Protein AF-A0A354WYX0-F1 (afdb_monomer_lite)

Structure (mmCIF, N/CA/C/O backbone):
data_AF-A0A354WYX0-F1
#
_entry.id   AF-A0A354WYX0-F1
#
loop_
_atom_site.group_PDB
_atom_site.id
_atom_site.type_symbol
_atom_site.label_atom_id
_atom_site.label_alt_id
_atom_site.label_comp_id
_atom_site.label_asym_id
_atom_site.label_entity_id
_atom_site.label_seq_id
_atom_site.pdbx_PDB_ins_code
_atom_site.Cartn_x
_atom_site.Cartn_y
_atom_site.Cartn_z
_atom_site.occupancy
_atom_site.B_iso_or_equiv
_atom_site.auth_seq_id
_atom_site.auth_comp_id
_atom_site.auth_asym_id
_atom_site.auth_atom_id
_atom_site.pdbx_PDB_model_num
ATOM 1 N N . THR A 1 1 ? -7.720 11.420 15.740 1.00 74.94 1 THR A N 1
ATOM 2 C CA . THR A 1 1 ? -6.342 11.564 15.231 1.00 74.94 1 THR A CA 1
ATOM 3 C C . THR A 1 1 ? -5.587 10.296 15.575 1.00 74.94 1 THR A C 1
ATOM 5 O O . THR A 1 1 ? -5.986 9.633 16.523 1.00 74.94 1 THR A O 1
ATOM 8 N N . ILE A 1 2 ? -4.600 9.904 14.771 1.00 91.81 2 ILE A N 1
ATOM 9 C CA . ILE A 1 2 ? -3.811 8.681 14.999 1.00 91.81 2 ILE A CA 1
ATOM 10 C C . ILE A 1 2 ? -2.614 9.066 15.872 1.00 91.81 2 ILE A C 1
ATOM 12 O O . ILE A 1 2 ? -1.954 10.064 15.586 1.00 91.81 2 ILE A O 1
ATOM 16 N N . SER A 1 3 ? -2.377 8.328 16.957 1.00 95.38 3 SER A N 1
ATOM 17 C CA . SER 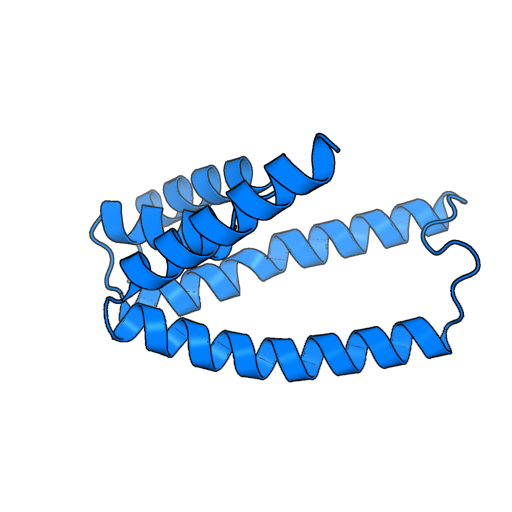A 1 3 ? -1.255 8.588 17.870 1.00 95.38 3 SER A CA 1
ATOM 18 C C . SER A 1 3 ? 0.084 8.250 17.209 1.00 95.38 3 SER A C 1
ATOM 20 O O . SER A 1 3 ? 0.148 7.339 16.387 1.00 95.38 3 SER A O 1
ATOM 22 N N . CYS A 1 4 ? 1.176 8.913 17.602 1.00 95.69 4 CYS A N 1
ATOM 23 C CA . CYS A 1 4 ? 2.520 8.590 17.103 1.00 95.69 4 CYS A CA 1
ATOM 24 C C . CYS A 1 4 ? 2.909 7.130 17.381 1.00 95.69 4 CYS A C 1
ATOM 26 O O . CYS A 1 4 ? 3.539 6.491 16.541 1.00 95.69 4 CYS A O 1
ATOM 28 N N . LYS A 1 5 ? 2.489 6.585 18.533 1.00 97.19 5 LYS A N 1
ATOM 29 C CA . LYS A 1 5 ? 2.703 5.171 18.876 1.00 97.19 5 LYS A CA 1
ATOM 30 C C . LYS A 1 5 ? 2.008 4.252 17.870 1.00 97.19 5 LYS A C 1
ATOM 32 O O . LYS A 1 5 ? 2.621 3.316 17.367 1.00 97.19 5 LYS A O 1
ATOM 37 N N . ASP A 1 6 ? 0.754 4.549 17.549 1.00 97.19 6 ASP A N 1
ATOM 38 C CA . ASP A 1 6 ? -0.024 3.757 16.598 1.00 97.19 6 ASP A CA 1
ATOM 39 C C . ASP A 1 6 ? 0.542 3.891 15.187 1.00 97.19 6 ASP A C 1
ATOM 41 O O . ASP A 1 6 ? 0.712 2.890 14.502 1.00 97.19 6 ASP A O 1
ATOM 45 N N . ALA A 1 7 ? 0.904 5.109 14.770 1.00 96.31 7 ALA A N 1
ATOM 46 C CA . ALA A 1 7 ? 1.539 5.370 13.482 1.00 96.31 7 ALA A CA 1
ATOM 47 C C . ALA A 1 7 ? 2.835 4.562 13.308 1.00 96.31 7 ALA A C 1
ATOM 49 O O . ALA A 1 7 ? 3.065 3.995 12.241 1.00 96.31 7 ALA A O 1
ATOM 50 N N . PHE A 1 8 ? 3.646 4.452 14.366 1.00 97.00 8 PHE A N 1
ATOM 51 C CA . PHE A 1 8 ? 4.853 3.631 14.363 1.00 97.00 8 PHE A CA 1
ATOM 52 C C . PHE A 1 8 ? 4.537 2.136 14.194 1.00 97.00 8 PHE A C 1
ATOM 54 O O . PHE A 1 8 ? 5.117 1.481 13.331 1.00 97.00 8 PHE A O 1
ATOM 61 N N . ILE A 1 9 ? 3.568 1.601 14.947 1.00 97.81 9 ILE A N 1
ATOM 62 C CA . ILE A 1 9 ? 3.152 0.190 14.839 1.00 97.81 9 ILE A CA 1
ATOM 63 C C . ILE A 1 9 ? 2.567 -0.110 13.449 1.00 97.81 9 ILE A C 1
ATOM 65 O O . ILE A 1 9 ? 2.878 -1.138 12.848 1.00 97.81 9 ILE A O 1
ATOM 69 N N . ILE A 1 10 ? 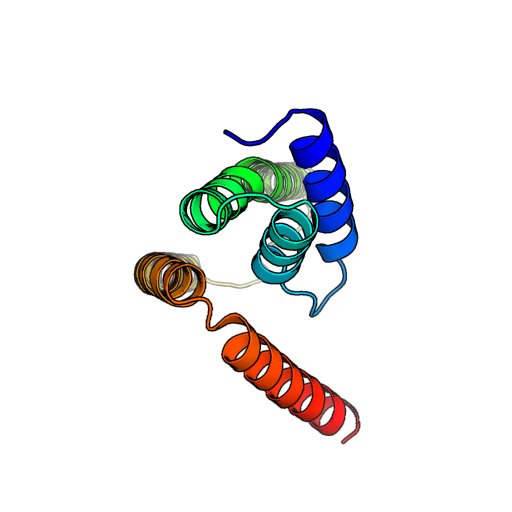1.759 0.801 12.901 1.00 97.12 10 ILE A N 1
ATOM 70 C CA . ILE A 1 10 ? 1.229 0.692 11.536 1.00 97.12 10 ILE A CA 1
ATOM 71 C C . ILE A 1 10 ? 2.378 0.701 10.512 1.00 97.12 10 ILE A C 1
ATOM 73 O O . ILE A 1 10 ? 2.318 -0.024 9.521 1.00 97.12 10 ILE A O 1
ATOM 77 N N . GLY A 1 11 ? 3.448 1.461 10.760 1.00 96.06 11 GLY A N 1
ATOM 78 C CA . GLY A 1 11 ? 4.648 1.476 9.920 1.00 96.06 11 GLY A CA 1
ATOM 79 C C . GLY A 1 11 ? 5.420 0.166 9.932 1.00 96.06 11 GLY A C 1
ATOM 80 O O . GLY A 1 11 ? 5.844 -0.294 8.874 1.00 96.06 11 GLY A O 1
ATOM 81 N N . LEU A 1 12 ? 5.521 -0.491 11.087 1.00 96.56 12 LEU A N 1
ATOM 82 C CA . LEU A 1 12 ? 6.076 -1.844 11.163 1.00 96.56 12 LEU A CA 1
ATOM 83 C C . LEU A 1 12 ? 5.229 -2.837 10.356 1.00 96.56 12 LEU A C 1
ATOM 85 O O . LEU A 1 12 ? 5.771 -3.623 9.583 1.00 96.56 12 LEU A O 1
ATOM 89 N N . ALA A 1 13 ? 3.898 -2.748 10.449 1.00 96.12 13 ALA A N 1
ATOM 90 C CA . ALA A 1 13 ? 3.008 -3.566 9.626 1.00 96.12 13 ALA A CA 1
ATOM 91 C C . ALA A 1 13 ? 3.167 -3.280 8.120 1.00 96.12 13 ALA A C 1
ATOM 93 O O . ALA A 1 13 ? 3.105 -4.204 7.308 1.00 96.12 13 ALA A O 1
ATOM 94 N N . GLN A 1 14 ? 3.409 -2.021 7.735 1.00 95.62 14 GLN A N 1
ATOM 95 C CA . GLN A 1 14 ? 3.729 -1.651 6.354 1.00 95.62 14 GLN A CA 1
ATOM 96 C C . GLN A 1 14 ? 5.050 -2.273 5.887 1.00 95.62 14 GLN A C 1
ATOM 98 O O . GLN A 1 14 ? 5.106 -2.772 4.768 1.00 95.62 14 GLN A O 1
ATOM 103 N N . ALA A 1 15 ? 6.085 -2.281 6.731 1.00 93.88 15 ALA A N 1
ATOM 104 C CA . ALA A 1 15 ? 7.368 -2.903 6.410 1.00 93.88 15 ALA A CA 1
ATOM 105 C C . ALA A 1 15 ? 7.224 -4.416 6.174 1.00 93.88 15 ALA A C 1
ATOM 107 O O . ALA A 1 15 ? 7.768 -4.943 5.208 1.00 93.88 15 ALA A O 1
ATOM 108 N N . CYS A 1 16 ? 6.419 -5.115 6.982 1.00 94.19 16 CYS A N 1
ATOM 109 C CA . CYS A 1 16 ? 6.099 -6.525 6.736 1.00 94.19 16 CYS A CA 1
ATOM 110 C C . CYS A 1 16 ? 5.334 -6.734 5.419 1.00 94.19 16 CYS A C 1
ATOM 112 O O . CYS A 1 16 ? 5.496 -7.761 4.764 1.00 94.19 16 CYS A O 1
ATOM 114 N N . ALA A 1 17 ? 4.516 -5.763 5.007 1.00 92.88 17 ALA A N 1
ATOM 115 C CA . ALA A 1 17 ? 3.730 -5.835 3.779 1.00 92.88 17 ALA A CA 1
ATOM 116 C C . ALA A 1 17 ? 4.542 -5.621 2.486 1.00 92.88 17 ALA A C 1
ATOM 118 O O . ALA A 1 17 ? 3.951 -5.596 1.412 1.00 92.88 17 ALA A O 1
ATOM 119 N N . VAL A 1 18 ? 5.871 -5.491 2.575 1.00 87.94 18 VAL A N 1
ATOM 120 C CA . VAL A 1 18 ? 6.780 -5.583 1.418 1.00 87.94 18 VAL A CA 1
ATOM 121 C C . VAL A 1 18 ? 6.821 -7.011 0.858 1.00 87.94 18 VAL A C 1
ATOM 123 O O . VAL A 1 18 ? 7.145 -7.201 -0.311 1.00 87.94 18 VAL A O 1
ATOM 126 N N . MET A 1 19 ? 6.463 -8.024 1.662 1.00 89.38 19 MET A N 1
ATOM 127 C CA . MET A 1 19 ? 6.376 -9.401 1.175 1.00 89.38 19 MET A CA 1
ATOM 128 C C . MET A 1 19 ? 5.410 -9.508 -0.021 1.00 89.38 19 MET A C 1
ATOM 130 O O . MET A 1 19 ? 4.279 -9.011 0.065 1.00 89.38 19 MET A O 1
ATOM 134 N N . PRO A 1 20 ? 5.813 -10.187 -1.113 1.00 85.75 20 PRO A N 1
ATOM 135 C CA . PRO A 1 20 ? 4.980 -10.334 -2.299 1.00 85.75 20 PRO A CA 1
ATOM 136 C C . PRO A 1 20 ? 3.616 -10.937 -1.960 1.00 85.75 20 PRO A C 1
ATOM 138 O O . PRO A 1 20 ? 3.512 -11.898 -1.201 1.00 85.75 20 PRO A O 1
ATOM 141 N N . GLY A 1 21 ? 2.556 -10.367 -2.531 1.00 84.69 21 GLY A N 1
ATOM 142 C CA . GLY A 1 21 ? 1.185 -10.837 -2.329 1.00 84.69 21 GLY A CA 1
ATOM 143 C C . GLY A 1 21 ? 0.491 -10.307 -1.069 1.00 84.69 21 GLY A C 1
ATOM 144 O O . GLY A 1 21 ? -0.735 -10.400 -0.985 1.00 84.69 21 GLY A O 1
ATOM 145 N N . LEU A 1 22 ? 1.206 -9.684 -0.122 1.00 90.00 22 LEU A N 1
ATOM 146 C CA . LEU A 1 22 ? 0.548 -8.981 0.980 1.00 90.00 22 LEU A CA 1
ATOM 147 C C . LEU A 1 22 ? -0.024 -7.638 0.522 1.00 90.00 22 LEU A C 1
ATOM 149 O O . LEU A 1 22 ? 0.636 -6.804 -0.095 1.00 90.00 22 LEU A O 1
ATOM 153 N N . SER A 1 23 ? -1.281 -7.386 0.885 1.00 91.38 23 SER A N 1
ATOM 154 C CA . SER A 1 23 ? -1.916 -6.097 0.623 1.00 91.38 23 SER A CA 1
ATOM 155 C C . SER A 1 23 ? -1.422 -5.048 1.617 1.00 91.38 23 SER A C 1
ATOM 157 O O . SER A 1 23 ? -1.900 -4.995 2.748 1.00 91.38 23 SER A O 1
ATOM 159 N N . ARG A 1 24 ? -0.535 -4.142 1.189 1.00 92.81 24 ARG A N 1
ATOM 160 C CA . ARG A 1 24 ? -0.056 -3.018 2.021 1.00 92.81 24 ARG A CA 1
ATOM 161 C C . ARG A 1 24 ? -1.185 -2.193 2.637 1.00 92.81 24 ARG A C 1
ATOM 163 O O . ARG A 1 24 ? -1.161 -1.910 3.838 1.00 92.81 24 ARG A O 1
ATOM 170 N N . SER A 1 25 ? -2.187 -1.801 1.845 1.00 90.94 25 SER A N 1
ATOM 171 C CA . SER A 1 25 ? -3.350 -1.069 2.365 1.00 90.94 25 SER A CA 1
ATOM 172 C C . SER A 1 25 ? -4.166 -1.922 3.337 1.00 90.94 25 SER A C 1
ATOM 174 O O . SER A 1 25 ? -4.601 -1.416 4.364 1.00 90.94 25 SER A O 1
ATOM 176 N N . GLY A 1 26 ? -4.333 -3.219 3.054 1.00 91.75 26 GLY A N 1
ATOM 177 C CA . GLY A 1 26 ? -5.008 -4.158 3.949 1.00 91.75 26 GLY A CA 1
ATOM 178 C C . GLY A 1 26 ? -4.311 -4.269 5.304 1.00 91.75 26 GLY A C 1
ATOM 179 O O . GLY A 1 26 ? -4.954 -4.043 6.325 1.00 91.75 26 GLY A O 1
ATOM 180 N N . SER A 1 27 ? -3.001 -4.526 5.313 1.00 94.12 27 SER A N 1
ATOM 181 C CA . SER A 1 27 ? -2.191 -4.664 6.528 1.00 94.12 27 SER A CA 1
ATOM 182 C C . SER A 1 27 ? -2.226 -3.396 7.379 1.00 94.12 27 SER A C 1
ATOM 184 O O . SER A 1 27 ? -2.564 -3.449 8.555 1.00 94.12 27 SER A O 1
ATOM 186 N N . THR A 1 28 ? -1.967 -2.230 6.781 1.00 95.25 28 THR A N 1
ATOM 187 C CA . THR A 1 28 ? -1.942 -0.952 7.518 1.00 95.25 28 THR A CA 1
ATOM 188 C C . THR A 1 28 ? -3.312 -0.546 8.067 1.00 95.25 28 THR A C 1
ATOM 190 O O . THR A 1 28 ? -3.412 -0.102 9.214 1.00 95.25 28 THR A O 1
ATOM 193 N N . ILE A 1 29 ? -4.385 -0.724 7.286 1.00 93.88 29 ILE A N 1
ATOM 194 C CA . ILE A 1 29 ? -5.752 -0.435 7.735 1.00 93.88 29 ILE A CA 1
ATOM 195 C C . ILE A 1 29 ? -6.161 -1.418 8.835 1.00 93.88 29 ILE A C 1
ATOM 197 O O . ILE A 1 29 ? -6.662 -0.980 9.868 1.00 93.88 29 ILE A O 1
ATOM 201 N N . ALA A 1 30 ? -5.927 -2.721 8.650 1.00 93.50 30 ALA A N 1
ATOM 202 C CA . ALA A 1 30 ? -6.268 -3.744 9.635 1.00 93.50 30 ALA A CA 1
ATOM 203 C C . ALA A 1 30 ? -5.538 -3.509 10.962 1.00 93.50 30 ALA A C 1
ATOM 205 O O . ALA A 1 30 ? -6.189 -3.462 12.002 1.00 93.50 30 ALA A O 1
ATOM 206 N N . THR A 1 31 ? -4.225 -3.266 10.934 1.00 95.69 31 THR A N 1
ATOM 207 C CA . THR A 1 31 ? -3.442 -2.953 12.137 1.00 95.69 31 THR A CA 1
ATOM 208 C C . THR A 1 31 ? -3.985 -1.722 12.853 1.00 95.69 31 THR A C 1
ATOM 210 O O . THR A 1 31 ? -4.219 -1.777 14.056 1.00 95.69 31 THR A O 1
ATOM 213 N N . GLY A 1 32 ? -4.255 -0.623 12.143 1.00 94.94 32 GLY A N 1
ATOM 214 C CA . GLY A 1 32 ? -4.791 0.574 12.791 1.00 94.94 32 GLY A CA 1
ATOM 215 C C . GLY A 1 32 ? -6.177 0.362 13.405 1.00 94.94 32 GLY A C 1
ATOM 216 O O . GLY A 1 32 ? -6.438 0.862 14.498 1.00 94.94 32 GLY A O 1
ATOM 217 N N . LEU A 1 33 ? -7.044 -0.426 12.759 1.00 92.88 33 LEU A N 1
ATOM 218 C CA . LEU A 1 33 ? -8.346 -0.802 13.319 1.00 92.88 33 LEU A CA 1
ATOM 219 C C . LEU A 1 33 ? -8.222 -1.711 14.547 1.00 92.88 33 LEU A C 1
ATOM 221 O O . LEU A 1 33 ? -8.969 -1.521 15.502 1.00 92.88 33 LEU A O 1
ATOM 225 N N . LEU A 1 34 ? -7.274 -2.655 14.553 1.00 94.31 34 LEU A N 1
ATOM 226 C CA . LEU A 1 34 ? -6.975 -3.504 15.714 1.00 94.31 34 LEU A CA 1
ATOM 227 C C . LEU A 1 34 ? -6.432 -2.694 16.899 1.00 94.31 34 LEU A C 1
ATOM 229 O O . LEU A 1 34 ? -6.720 -3.020 18.045 1.00 94.31 34 LEU A O 1
ATOM 233 N N . LEU A 1 35 ? -5.711 -1.605 16.624 1.00 95.75 35 LEU A N 1
ATOM 234 C CA . LEU A 1 35 ? -5.273 -0.630 17.629 1.00 95.75 35 LEU A CA 1
ATOM 235 C C . LEU A 1 35 ? -6.408 0.299 18.110 1.00 95.75 35 LEU A C 1
ATOM 237 O O . LEU A 1 35 ? -6.179 1.158 18.954 1.00 95.75 35 LEU A O 1
ATOM 241 N N . GLY A 1 36 ? -7.631 0.147 17.588 1.00 93.62 36 GLY A N 1
ATOM 242 C CA . GLY A 1 36 ? -8.802 0.929 17.996 1.00 93.62 36 GLY A CA 1
ATOM 243 C C . GLY A 1 36 ? -8.966 2.268 17.270 1.00 93.62 36 GLY A C 1
ATOM 244 O O . GLY A 1 36 ? -9.793 3.090 17.673 1.00 93.62 36 GLY A O 1
ATOM 245 N N . ASN A 1 37 ? -8.218 2.516 16.188 1.00 94.25 37 ASN A N 1
ATOM 246 C CA . ASN A 1 37 ? -8.367 3.748 15.416 1.00 94.25 37 ASN A CA 1
ATOM 247 C C . ASN A 1 37 ? -9.679 3.774 14.616 1.00 94.25 37 ASN A C 1
ATOM 249 O O . ASN A 1 37 ? -10.224 2.758 14.186 1.00 94.25 37 ASN A O 1
ATOM 253 N N . LYS A 1 38 ? -10.184 4.987 14.380 1.00 90.62 38 LYS A N 1
ATOM 254 C CA . LYS A 1 38 ? -11.437 5.234 13.655 1.00 90.62 38 LYS A CA 1
ATOM 255 C C . LYS A 1 38 ? -11.324 4.891 12.165 1.00 90.62 38 LYS A C 1
ATOM 257 O O . LYS A 1 38 ? -10.420 5.379 11.480 1.00 90.62 38 LYS A O 1
ATOM 262 N N . LYS A 1 39 ? -12.292 4.126 11.644 1.00 86.50 39 LYS A N 1
ATOM 263 C CA . LYS A 1 39 ? -12.361 3.668 10.239 1.00 86.50 39 LYS A CA 1
ATOM 264 C C . LYS A 1 39 ? -12.274 4.814 9.238 1.00 86.50 39 LYS A C 1
ATOM 266 O O . LYS A 1 39 ? -11.643 4.666 8.194 1.00 86.50 39 LYS A O 1
ATOM 271 N N . GLU A 1 40 ? -12.871 5.958 9.564 1.00 83.69 40 GLU A N 1
ATOM 272 C CA . GLU A 1 40 ? -12.937 7.119 8.675 1.00 83.69 40 GLU A CA 1
ATOM 273 C C . GLU A 1 40 ? -11.546 7.690 8.3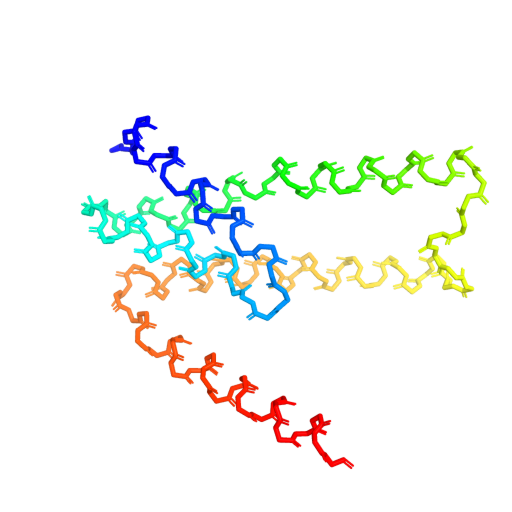74 1.00 83.69 40 GLU A C 1
ATOM 275 O O . GLU A 1 40 ? -11.308 8.158 7.262 1.00 83.69 40 GLU A O 1
ATOM 280 N N . ASN A 1 41 ? -10.625 7.594 9.339 1.00 87.81 41 ASN A N 1
ATOM 281 C CA . ASN A 1 41 ? -9.272 8.141 9.234 1.00 87.81 41 ASN A CA 1
ATOM 282 C C . ASN A 1 41 ? -8.278 7.126 8.654 1.00 87.81 41 ASN A C 1
ATOM 284 O O . ASN A 1 41 ? -7.287 7.517 8.039 1.00 87.81 41 ASN A O 1
ATOM 288 N N . MET A 1 42 ? -8.529 5.825 8.834 1.00 90.62 42 MET A N 1
ATOM 289 C CA . MET A 1 42 ? -7.558 4.781 8.494 1.00 90.62 42 MET A CA 1
ATOM 290 C C . MET A 1 42 ? -7.276 4.661 6.998 1.00 90.62 42 MET A C 1
ATOM 292 O O . MET A 1 42 ? -6.122 4.489 6.613 1.00 90.62 42 MET A O 1
ATOM 296 N N . ALA A 1 43 ? -8.301 4.779 6.148 1.00 88.12 43 ALA A N 1
ATOM 297 C CA . ALA A 1 43 ? -8.109 4.697 4.700 1.00 88.12 43 ALA A CA 1
ATOM 298 C C . ALA A 1 43 ? -7.230 5.849 4.181 1.00 88.12 43 ALA A C 1
ATOM 300 O O . ALA A 1 43 ? -6.285 5.623 3.431 1.00 88.12 43 ALA A O 1
ATOM 301 N N . GLN A 1 44 ? -7.506 7.078 4.629 1.00 88.88 44 GLN A N 1
ATOM 302 C CA . GLN A 1 44 ? -6.727 8.258 4.243 1.00 88.88 44 GLN A CA 1
ATOM 303 C C . GLN A 1 44 ? -5.296 8.187 4.777 1.00 88.88 44 GLN A C 1
ATOM 305 O O . GLN A 1 44 ? -4.356 8.445 4.032 1.00 88.88 44 GLN A O 1
ATOM 310 N N . PHE A 1 45 ? -5.125 7.782 6.038 1.00 92.56 45 PHE A N 1
ATOM 311 C CA . PHE A 1 45 ? -3.804 7.613 6.635 1.00 92.56 45 PHE A CA 1
ATOM 312 C C . PHE A 1 45 ? -2.961 6.584 5.875 1.00 92.56 45 PHE A C 1
ATOM 314 O O . PHE A 1 45 ? -1.842 6.887 5.477 1.00 92.56 45 PHE A O 1
ATOM 321 N N . SER A 1 46 ? -3.521 5.402 5.599 1.00 92.06 46 SER A N 1
ATOM 322 C CA . SER A 1 46 ? -2.845 4.349 4.830 1.00 92.06 46 SER A CA 1
ATOM 323 C C . SER A 1 46 ? -2.428 4.821 3.431 1.00 92.06 46 SER A C 1
ATOM 325 O O . SER A 1 46 ? -1.348 4.475 2.953 1.00 92.06 46 SER A O 1
ATOM 327 N N . PHE A 1 47 ? -3.252 5.635 2.764 1.00 89.19 47 PHE A N 1
ATOM 328 C CA . PHE A 1 47 ? -2.922 6.182 1.447 1.00 89.19 47 PHE A CA 1
ATOM 329 C C . PHE A 1 47 ? -1.851 7.263 1.479 1.00 89.19 47 PHE A C 1
ATOM 331 O O . PHE A 1 47 ? -0.994 7.265 0.607 1.00 89.19 47 PHE A O 1
ATOM 338 N N . LEU A 1 48 ? -1.841 8.139 2.479 1.00 91.50 48 LEU A N 1
ATOM 339 C CA . LEU A 1 48 ? -0.758 9.113 2.626 1.00 91.50 48 LEU A CA 1
ATOM 340 C C . LEU A 1 48 ? 0.567 8.425 2.981 1.00 91.50 48 LEU A C 1
ATOM 342 O O . LEU A 1 48 ? 1.621 8.801 2.477 1.00 91.50 48 LEU A O 1
ATOM 346 N N . MET A 1 49 ? 0.506 7.368 3.792 1.00 92.19 49 MET A N 1
ATOM 347 C CA . MET A 1 49 ? 1.675 6.632 4.271 1.00 92.19 49 MET A CA 1
ATOM 348 C C . MET A 1 49 ? 2.458 5.895 3.172 1.00 92.19 49 MET A C 1
ATOM 350 O O . MET A 1 49 ? 3.631 5.583 3.371 1.00 92.19 49 MET A O 1
ATOM 354 N N . VAL A 1 50 ? 1.845 5.615 2.016 1.00 91.56 50 VAL A N 1
ATOM 355 C CA . VAL A 1 50 ? 2.541 4.940 0.904 1.00 91.56 50 VAL A CA 1
ATOM 356 C C . VAL A 1 50 ? 3.367 5.884 0.039 1.00 91.56 50 VAL A C 1
ATOM 358 O O . VAL A 1 50 ? 4.226 5.425 -0.708 1.00 91.56 50 VAL A O 1
ATOM 361 N N . ILE A 1 51 ? 3.130 7.193 0.133 1.00 93.00 51 ILE A N 1
ATOM 362 C CA . ILE A 1 51 ? 3.829 8.169 -0.703 1.00 93.00 51 ILE A CA 1
ATOM 363 C C . ILE A 1 51 ? 5.353 8.078 -0.491 1.00 93.00 51 ILE A C 1
ATOM 365 O O . ILE A 1 51 ? 6.057 7.947 -1.491 1.00 93.00 51 ILE A O 1
ATOM 369 N N . PRO A 1 52 ? 5.891 8.053 0.750 1.00 92.44 52 PRO A N 1
ATOM 370 C CA . PRO A 1 52 ? 7.335 7.944 0.946 1.00 92.44 52 PRO A CA 1
ATOM 371 C C . PRO A 1 52 ? 7.947 6.635 0.413 1.00 92.44 52 PRO A C 1
ATOM 373 O O . PRO A 1 52 ? 8.951 6.734 -0.285 1.00 92.44 52 PRO A O 1
ATOM 376 N N . PRO A 1 53 ? 7.374 5.433 0.653 1.00 92.19 53 PRO A N 1
ATOM 377 C CA . PRO A 1 53 ? 7.859 4.202 0.024 1.00 92.19 53 PRO A CA 1
ATOM 378 C C . PRO A 1 53 ? 7.908 4.251 -1.507 1.00 92.19 53 PRO A C 1
ATOM 380 O O . PRO A 1 53 ? 8.935 3.903 -2.076 1.00 92.19 53 PRO A O 1
ATOM 383 N N . ILE A 1 54 ? 6.843 4.723 -2.170 1.00 92.25 54 ILE A N 1
ATOM 384 C CA . ILE A 1 54 ? 6.787 4.786 -3.643 1.00 92.25 54 ILE A CA 1
ATOM 385 C C . ILE A 1 54 ? 7.820 5.774 -4.189 1.00 92.25 54 ILE A C 1
ATOM 387 O O . ILE A 1 54 ? 8.504 5.481 -5.165 1.00 92.25 54 ILE A O 1
ATOM 391 N N . LEU A 1 55 ? 7.956 6.945 -3.560 1.00 93.88 55 LEU A N 1
ATOM 392 C CA . LEU A 1 55 ? 8.979 7.915 -3.955 1.00 93.88 55 LEU A CA 1
ATOM 393 C C . LEU A 1 55 ? 10.395 7.383 -3.707 1.00 93.88 55 LEU A C 1
ATOM 395 O O . LEU A 1 55 ? 11.293 7.655 -4.498 1.00 93.88 55 LEU A O 1
ATOM 399 N N . GLY A 1 56 ? 10.592 6.621 -2.629 1.00 94.38 56 GLY A N 1
ATOM 400 C CA . GLY A 1 56 ? 11.859 5.959 -2.334 1.00 94.38 56 GLY A CA 1
ATOM 401 C C . GLY A 1 56 ? 12.233 4.925 -3.395 1.00 94.38 56 GLY A C 1
ATOM 402 O O . GLY A 1 56 ? 13.366 4.925 -3.864 1.00 94.38 56 GLY A O 1
ATOM 403 N N . GLU A 1 57 ? 11.281 4.095 -3.817 1.00 91.44 57 GLU A N 1
ATOM 404 C CA . GLU A 1 57 ? 11.467 3.127 -4.905 1.00 91.44 57 GLU A CA 1
ATOM 405 C C . GLU A 1 57 ? 11.787 3.828 -6.233 1.00 91.44 57 GLU A C 1
ATOM 407 O O . GLU A 1 57 ? 12.789 3.509 -6.868 1.00 91.44 57 GLU A O 1
ATOM 412 N N . ALA A 1 58 ? 11.031 4.873 -6.587 1.00 91.19 58 ALA A N 1
ATOM 413 C CA . ALA A 1 58 ? 11.288 5.659 -7.792 1.00 91.19 58 ALA A CA 1
ATOM 414 C C . ALA A 1 58 ? 12.684 6.312 -7.790 1.00 91.19 58 ALA A C 1
ATOM 416 O O . ALA A 1 58 ? 13.354 6.352 -8.821 1.00 91.19 58 ALA A O 1
ATOM 417 N N . LEU A 1 59 ? 13.148 6.812 -6.638 1.00 94.44 59 LEU A N 1
ATOM 418 C CA . LEU A 1 59 ? 14.497 7.365 -6.503 1.00 94.44 59 LEU A CA 1
ATOM 419 C C . LEU A 1 59 ? 15.570 6.286 -6.692 1.00 94.44 59 LEU A C 1
ATOM 421 O O . LEU A 1 59 ? 16.562 6.530 -7.376 1.00 94.44 59 LEU A O 1
ATOM 425 N N . LEU A 1 60 ? 15.376 5.103 -6.103 1.00 91.88 60 LEU A N 1
ATOM 426 C CA . LEU A 1 60 ? 16.296 3.976 -6.268 1.00 91.88 60 LEU A CA 1
ATOM 427 C C . LEU A 1 60 ? 16.402 3.547 -7.733 1.00 91.88 60 LEU A C 1
ATOM 429 O O . LEU A 1 60 ? 17.508 3.286 -8.203 1.00 91.88 60 LEU A O 1
ATOM 433 N N . ASP A 1 61 ? 15.288 3.527 -8.460 1.00 89.12 61 ASP A N 1
ATOM 434 C CA . ASP A 1 61 ? 15.297 3.228 -9.889 1.00 89.12 61 ASP A CA 1
ATOM 435 C C . ASP A 1 61 ? 16.048 4.306 -10.682 1.00 89.12 61 ASP A C 1
ATOM 437 O O . ASP A 1 61 ? 16.931 3.988 -11.472 1.00 89.12 61 ASP A O 1
ATOM 441 N N . VAL A 1 62 ? 15.832 5.597 -10.420 1.00 88.38 62 VAL A N 1
ATOM 442 C CA . VAL A 1 62 ? 16.621 6.653 -11.087 1.00 88.38 62 VAL A CA 1
ATOM 443 C C . VAL A 1 62 ? 18.127 6.482 -10.841 1.00 88.38 62 VAL A C 1
ATOM 445 O O . VAL A 1 62 ? 18.919 6.591 -11.777 1.00 88.38 62 VAL A O 1
ATOM 448 N N . LEU A 1 63 ? 18.535 6.165 -9.609 1.00 91.44 63 LEU A N 1
ATOM 449 C CA . LEU A 1 63 ? 19.947 5.957 -9.268 1.00 91.44 63 LEU A CA 1
ATOM 450 C C . LEU A 1 63 ? 20.559 4.754 -9.995 1.00 91.44 63 LEU A C 1
ATOM 452 O O . LEU A 1 63 ? 21.688 4.832 -10.474 1.00 91.44 63 LEU A O 1
ATOM 456 N N . LYS A 1 64 ? 19.819 3.653 -10.118 1.00 88.88 64 LYS A N 1
ATOM 457 C CA . LYS A 1 64 ? 20.248 2.477 -10.885 1.00 88.88 64 LYS A CA 1
ATOM 458 C C . LYS A 1 64 ? 20.441 2.809 -12.376 1.00 88.88 64 LYS A C 1
ATOM 460 O O . LYS A 1 64 ? 21.453 2.407 -12.945 1.00 88.88 64 LYS A O 1
ATOM 465 N N . ILE A 1 65 ? 19.564 3.627 -12.981 1.00 86.12 65 ILE A N 1
ATOM 466 C CA . ILE A 1 65 ? 19.722 4.093 -14.377 1.00 86.12 65 ILE A CA 1
ATOM 467 C C . ILE A 1 65 ? 21.013 4.902 -14.509 1.00 86.12 65 ILE A C 1
ATOM 469 O O . ILE A 1 65 ? 21.784 4.700 -15.445 1.00 86.12 65 ILE A O 1
ATOM 473 N N . MET A 1 6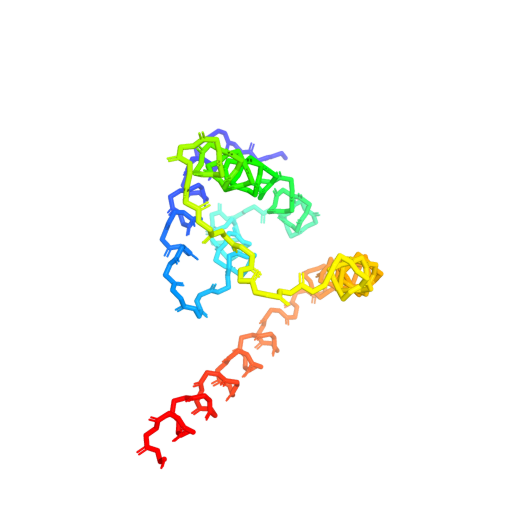6 ? 21.271 5.805 -13.558 1.00 86.38 66 MET A N 1
ATOM 474 C CA . MET A 1 66 ? 22.490 6.621 -13.544 1.00 86.38 66 MET A CA 1
ATOM 475 C C . MET A 1 66 ? 23.764 5.779 -13.398 1.00 86.38 66 MET A C 1
ATOM 477 O O . MET A 1 66 ? 24.802 6.153 -13.940 1.00 86.38 66 MET A O 1
ATOM 481 N N . ASN A 1 67 ? 23.682 4.636 -12.714 1.00 89.00 67 ASN A N 1
ATOM 482 C CA . ASN A 1 67 ? 24.779 3.678 -12.572 1.00 89.00 67 ASN A CA 1
ATOM 483 C C . ASN A 1 67 ? 24.943 2.742 -13.787 1.00 89.00 67 ASN A C 1
ATOM 485 O O . ASN A 1 67 ? 25.809 1.870 -13.768 1.00 89.00 67 ASN A O 1
ATOM 489 N N . GLY A 1 68 ? 24.146 2.921 -14.846 1.00 81.06 68 GLY A N 1
ATOM 490 C CA . GLY A 1 68 ? 24.223 2.128 -16.074 1.00 81.06 68 GLY A CA 1
ATOM 491 C C . GLY A 1 68 ? 23.435 0.816 -16.039 1.00 81.06 68 GLY A C 1
ATOM 492 O O . GLY A 1 68 ? 23.581 0.005 -16.954 1.00 81.06 68 GLY A O 1
ATOM 493 N N . GLU A 1 69 ? 22.591 0.589 -15.027 1.00 79.94 69 GLU A N 1
ATOM 494 C CA . GLU A 1 69 ? 21.666 -0.546 -15.017 1.00 79.94 69 GLU A CA 1
ATOM 495 C C . GLU A 1 69 ? 20.453 -0.263 -15.912 1.00 79.94 69 GLU A C 1
ATOM 497 O O . GLU A 1 69 ? 19.858 0.817 -15.893 1.00 79.94 69 GLU A O 1
ATOM 502 N N . SER A 1 70 ? 20.049 -1.264 -16.695 1.00 72.62 70 SER A N 1
ATOM 503 C CA . SER A 1 70 ? 18.837 -1.186 -17.510 1.00 72.62 70 SER A CA 1
ATOM 504 C C . SER A 1 70 ? 17.617 -1.586 -16.676 1.00 72.62 70 SER A C 1
ATOM 506 O O . SER A 1 70 ? 17.487 -2.729 -16.252 1.00 72.62 70 SER A O 1
ATOM 508 N N . ILE A 1 71 ? 16.708 -0.637 -16.431 1.00 67.88 71 ILE A N 1
ATOM 509 C CA . ILE A 1 71 ? 15.526 -0.851 -15.562 1.00 67.88 71 ILE A CA 1
ATOM 510 C C . ILE A 1 71 ? 14.236 -1.016 -16.373 1.00 67.88 71 ILE A C 1
ATOM 512 O O . ILE A 1 71 ? 13.218 -1.469 -15.864 1.00 67.88 71 ILE A O 1
ATOM 516 N N . GLY A 1 72 ? 14.274 -0.676 -17.661 1.00 62.12 72 GLY A N 1
ATOM 517 C CA . GLY A 1 72 ? 13.089 -0.641 -18.518 1.00 62.12 72 GLY A CA 1
ATOM 518 C C . GLY A 1 72 ? 12.986 -1.756 -19.553 1.00 62.12 72 GLY A C 1
ATOM 519 O O . GLY A 1 72 ? 11.970 -1.817 -20.235 1.00 62.12 72 GLY A O 1
ATOM 520 N N . GLY A 1 73 ? 14.007 -2.606 -19.720 1.00 65.25 73 GLY A N 1
ATOM 521 C CA . GLY A 1 73 ? 14.099 -3.471 -20.905 1.00 65.25 73 GLY A CA 1
ATOM 522 C C . GLY A 1 73 ? 13.873 -2.691 -22.215 1.00 65.25 73 GLY A C 1
ATOM 523 O O . GLY A 1 73 ? 14.036 -1.474 -22.261 1.00 65.25 73 GLY A O 1
ATOM 524 N N . ASP A 1 74 ? 13.436 -3.382 -23.268 1.00 73.88 74 ASP A N 1
ATOM 525 C CA . ASP A 1 74 ? 13.071 -2.795 -24.573 1.00 73.88 74 ASP A CA 1
ATOM 526 C C . ASP A 1 74 ? 11.623 -2.238 -24.591 1.00 73.88 74 ASP A C 1
ATOM 528 O O . ASP A 1 74 ? 10.914 -2.271 -25.601 1.00 73.88 74 ASP A O 1
ATOM 532 N N . ILE A 1 75 ? 11.111 -1.773 -23.443 1.00 82.81 75 ILE A N 1
ATOM 533 C CA . ILE A 1 75 ? 9.736 -1.270 -23.346 1.00 82.81 75 ILE A CA 1
ATOM 534 C C . ILE A 1 75 ? 9.669 0.135 -23.950 1.00 82.81 75 ILE A C 1
ATOM 536 O O . ILE A 1 75 ? 10.318 1.073 -23.488 1.00 82.81 75 ILE A O 1
ATOM 540 N N . SER A 1 76 ? 8.817 0.306 -24.963 1.00 88.00 76 SER A N 1
ATOM 541 C CA . SER A 1 76 ? 8.638 1.607 -25.608 1.00 88.00 76 SER A CA 1
ATOM 542 C C . SER A 1 76 ? 8.100 2.666 -24.633 1.00 88.00 76 SER A C 1
ATOM 544 O O . SER A 1 76 ? 7.197 2.401 -23.831 1.00 88.00 76 SER A O 1
ATOM 546 N N . ALA A 1 77 ? 8.575 3.908 -24.767 1.00 87.12 77 ALA A N 1
ATOM 547 C CA . ALA A 1 77 ? 8.074 5.043 -23.985 1.00 87.12 77 ALA A CA 1
ATOM 548 C C . ALA A 1 77 ? 6.551 5.236 -24.133 1.00 87.12 77 ALA A C 1
ATOM 550 O O . ALA A 1 77 ? 5.873 5.639 -23.187 1.00 87.12 77 ALA A O 1
ATOM 551 N N . SER A 1 78 ? 5.997 4.894 -25.302 1.00 91.38 78 SER A N 1
ATOM 552 C CA . SER A 1 78 ? 4.554 4.951 -25.553 1.00 91.38 78 SER A CA 1
ATOM 553 C C . SER A 1 78 ? 3.768 3.952 -24.695 1.00 91.38 78 SER A C 1
ATOM 555 O O . SER A 1 78 ? 2.744 4.317 -24.117 1.00 91.38 78 SER A O 1
ATOM 557 N N . SER A 1 79 ? 4.283 2.730 -24.523 1.00 93.06 79 SER A N 1
ATOM 558 C CA . SER A 1 79 ? 3.676 1.706 -23.665 1.00 93.06 79 SER A CA 1
ATOM 559 C C . SER A 1 79 ? 3.692 2.128 -22.196 1.00 93.06 79 SER A C 1
ATOM 561 O O . SER A 1 79 ? 2.683 1.976 -21.505 1.00 93.06 79 SER A O 1
ATOM 563 N N . LEU A 1 80 ? 4.804 2.709 -21.728 1.00 90.50 80 LEU A N 1
ATOM 564 C CA . LEU A 1 80 ? 4.923 3.229 -20.361 1.00 90.50 80 LEU A CA 1
ATOM 565 C C . LEU A 1 80 ? 3.928 4.361 -20.095 1.00 90.50 80 LEU A C 1
ATOM 567 O O . LEU A 1 80 ? 3.266 4.361 -19.059 1.00 90.50 80 LEU A O 1
ATOM 571 N N . LEU A 1 81 ? 3.771 5.293 -21.039 1.00 93.31 81 LEU A N 1
ATOM 572 C CA . LEU A 1 81 ? 2.833 6.406 -20.898 1.00 93.31 81 LEU A CA 1
ATOM 573 C C . LEU A 1 81 ? 1.379 5.919 -20.825 1.00 93.31 81 LEU A C 1
ATOM 575 O O . LEU A 1 81 ? 0.618 6.371 -19.970 1.00 93.31 81 LEU A O 1
ATOM 579 N N . ILE A 1 82 ? 0.996 4.971 -21.684 1.00 96.38 82 ILE A N 1
ATOM 580 C CA . ILE A 1 82 ? -0.351 4.384 -21.672 1.00 96.38 82 ILE A CA 1
ATOM 581 C C . ILE A 1 82 ? -0.600 3.650 -20.349 1.00 96.38 82 ILE A C 1
ATOM 583 O O . ILE A 1 82 ? -1.639 3.858 -19.720 1.00 96.38 82 ILE A O 1
ATOM 587 N N . GLY A 1 83 ? 0.364 2.841 -19.896 1.00 95.88 83 GLY A N 1
ATOM 588 C CA . GLY A 1 83 ? 0.295 2.145 -18.612 1.00 95.88 83 GLY A CA 1
ATOM 589 C C . GLY A 1 83 ? 0.165 3.108 -17.431 1.00 95.88 83 GLY A C 1
ATOM 590 O O . GLY A 1 83 ? -0.688 2.906 -16.568 1.00 95.88 83 GLY A O 1
ATOM 591 N N . PHE A 1 84 ? 0.935 4.198 -17.431 1.00 94.31 84 PHE A N 1
ATOM 592 C CA . PHE A 1 84 ? 0.861 5.249 -16.418 1.00 94.31 84 PHE A CA 1
ATOM 593 C C . PHE A 1 84 ? -0.527 5.897 -16.361 1.00 94.31 84 PHE A C 1
ATOM 595 O O . PHE A 1 84 ? -1.120 5.986 -15.287 1.00 94.31 84 PHE A O 1
ATOM 602 N N . VAL A 1 85 ? -1.085 6.305 -17.508 1.00 97.50 85 VAL A N 1
ATOM 603 C CA . VAL A 1 85 ? -2.419 6.930 -17.564 1.00 97.50 85 VAL A CA 1
ATOM 604 C C . VAL A 1 85 ? -3.503 5.944 -17.120 1.00 97.50 85 VAL A C 1
ATOM 606 O O . VAL A 1 85 ? -4.378 6.303 -16.329 1.00 97.50 85 VAL A O 1
ATOM 609 N N . ALA A 1 86 ? -3.434 4.688 -17.567 1.00 97.62 86 ALA A N 1
ATOM 610 C CA . ALA A 1 86 ? -4.374 3.646 -17.161 1.00 97.62 86 ALA A CA 1
ATOM 611 C C . ALA A 1 86 ? -4.310 3.368 -15.647 1.00 97.62 86 ALA A C 1
ATOM 613 O O . ALA A 1 86 ? -5.351 3.300 -14.982 1.00 97.62 86 ALA A O 1
ATOM 614 N N . ALA A 1 87 ? -3.105 3.262 -15.080 1.00 95.88 87 ALA A N 1
ATOM 615 C CA . ALA A 1 87 ? 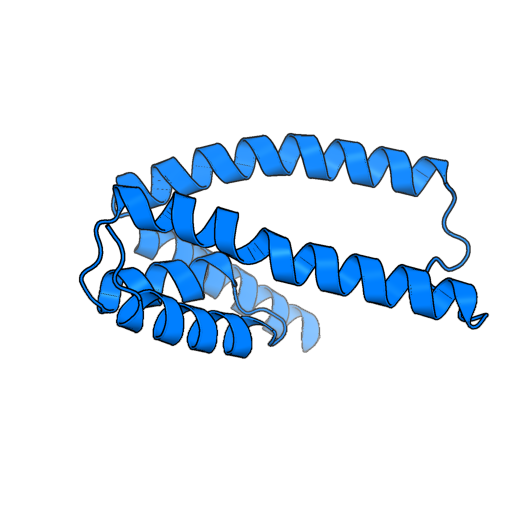-2.884 3.083 -13.646 1.00 95.88 87 ALA A CA 1
ATOM 616 C C . ALA A 1 87 ? -3.365 4.296 -12.835 1.00 95.88 87 ALA A C 1
ATOM 618 O O . ALA A 1 87 ? -3.985 4.128 -11.788 1.00 95.88 87 ALA A O 1
ATOM 619 N N . PHE A 1 88 ? -3.151 5.515 -13.334 1.00 95.12 88 PHE A N 1
ATOM 620 C CA . PHE A 1 88 ? -3.624 6.740 -12.692 1.00 95.12 88 PHE A CA 1
ATOM 621 C C . PHE A 1 88 ? -5.156 6.781 -12.608 1.00 95.12 88 PHE A C 1
ATOM 623 O O . PHE A 1 88 ? -5.718 6.930 -11.521 1.00 95.12 88 PHE A O 1
ATOM 630 N N . VAL A 1 89 ? -5.847 6.578 -13.736 1.00 97.06 89 VAL A N 1
ATOM 631 C CA . VAL A 1 89 ? -7.317 6.621 -13.791 1.00 97.06 89 VAL A CA 1
ATOM 632 C C . VAL A 1 89 ? -7.931 5.503 -12.945 1.00 97.06 89 VAL A C 1
ATOM 634 O O . VAL A 1 89 ? -8.797 5.764 -12.104 1.00 97.06 89 VAL A O 1
ATOM 637 N N . SER A 1 90 ? -7.466 4.262 -13.119 1.00 96.62 90 SER A N 1
ATOM 638 C CA . SER A 1 90 ? -7.956 3.121 -12.334 1.00 96.62 90 SER A CA 1
ATOM 639 C C . SER A 1 90 ? -7.636 3.270 -10.843 1.00 96.62 90 SER A C 1
ATOM 641 O O . SER A 1 90 ? -8.496 2.993 -10.006 1.00 96.62 90 SER A O 1
ATOM 643 N N . GLY A 1 91 ? -6.459 3.796 -10.500 1.00 92.81 91 GLY A N 1
ATOM 644 C CA . GLY A 1 91 ? -6.042 4.103 -9.136 1.00 92.81 91 GLY A CA 1
ATOM 645 C C . GLY A 1 91 ? -6.958 5.119 -8.456 1.00 92.81 91 GLY A C 1
ATOM 646 O O . GLY A 1 91 ? -7.408 4.882 -7.335 1.00 92.81 91 GLY A O 1
ATOM 647 N N . CYS A 1 92 ? -7.328 6.211 -9.134 1.00 91.56 92 CYS A N 1
ATOM 648 C CA . CYS A 1 92 ? -8.286 7.187 -8.602 1.00 91.56 92 CYS A CA 1
ATOM 649 C C . CYS A 1 92 ? -9.648 6.549 -8.282 1.00 91.56 92 CYS A C 1
ATOM 651 O O . CYS A 1 92 ? -10.223 6.793 -7.213 1.00 91.56 92 CYS A O 1
ATOM 653 N N . VAL A 1 93 ? -10.156 5.701 -9.182 1.00 93.50 93 VAL A N 1
ATOM 654 C CA . VAL A 1 93 ? -11.420 4.975 -8.982 1.00 93.50 93 VAL A CA 1
ATOM 655 C C . VAL A 1 93 ? -11.300 3.991 -7.814 1.00 93.50 93 VAL A C 1
ATOM 657 O O . VAL A 1 93 ? -12.156 3.980 -6.923 1.00 93.50 93 VAL A O 1
ATOM 660 N N . ALA A 1 94 ? -10.214 3.218 -7.765 1.00 90.00 94 ALA A N 1
ATOM 661 C CA . ALA A 1 94 ? -9.941 2.247 -6.711 1.00 90.00 94 ALA A CA 1
ATOM 662 C C . ALA A 1 94 ? -9.816 2.910 -5.332 1.00 90.00 94 ALA A C 1
ATOM 664 O O . ALA A 1 94 ? -10.415 2.434 -4.369 1.00 90.00 94 ALA A O 1
ATOM 665 N N . CYS A 1 95 ? -9.125 4.049 -5.227 1.00 87.62 95 CYS A N 1
ATOM 666 C CA . CYS A 1 95 ? -9.009 4.820 -3.988 1.00 87.62 95 CYS A CA 1
ATOM 667 C C . CYS A 1 95 ? -10.382 5.250 -3.458 1.00 87.62 95 CYS A C 1
ATOM 669 O O . CYS A 1 95 ? -10.684 5.065 -2.274 1.00 87.62 95 CYS A O 1
ATOM 671 N N . LYS A 1 96 ? -11.250 5.775 -4.335 1.00 88.12 96 LYS A N 1
ATOM 672 C CA . LYS A 1 96 ? -12.615 6.173 -3.961 1.00 88.12 96 LYS A CA 1
ATOM 673 C C . LYS A 1 96 ? -13.437 4.976 -3.484 1.00 88.12 96 LYS A C 1
ATOM 675 O O . LYS A 1 96 ? -14.160 5.078 -2.489 1.00 88.12 96 LYS A O 1
ATOM 680 N N . TRP A 1 97 ? -13.312 3.836 -4.160 1.00 87.88 97 TRP A N 1
ATOM 681 C CA . TRP A 1 97 ? -14.018 2.616 -3.782 1.00 87.88 97 TRP A CA 1
ATOM 682 C C . TRP A 1 97 ? -13.516 2.056 -2.446 1.00 87.88 97 TRP A C 1
ATOM 684 O O . TRP A 1 97 ? -14.322 1.786 -1.554 1.00 87.88 97 TRP A O 1
ATOM 694 N N . MET A 1 98 ? -12.202 1.968 -2.255 1.00 85.38 98 MET A N 1
ATOM 695 C CA . MET A 1 98 ? -11.590 1.467 -1.026 1.00 85.38 98 MET A CA 1
ATOM 696 C C . MET A 1 98 ? -12.033 2.277 0.199 1.00 85.38 98 MET A C 1
ATOM 698 O O . MET A 1 98 ? -12.461 1.696 1.195 1.00 85.38 98 MET A O 1
ATOM 702 N N . ILE A 1 99 ? -12.040 3.614 0.112 1.00 86.19 99 ILE A N 1
ATOM 703 C CA . ILE A 1 99 ? -12.552 4.476 1.193 1.00 86.19 99 ILE A CA 1
ATOM 704 C C . ILE A 1 99 ? -13.999 4.105 1.546 1.00 86.19 99 ILE A C 1
ATOM 706 O O . ILE A 1 99 ? -14.355 4.038 2.722 1.00 86.19 99 ILE A O 1
ATOM 710 N N . ASN A 1 100 ? -14.838 3.827 0.547 1.00 86.81 100 ASN A N 1
ATOM 711 C CA . ASN A 1 100 ? -16.231 3.445 0.764 1.00 86.81 100 ASN A CA 1
ATOM 712 C C . ASN A 1 100 ? -16.369 2.057 1.421 1.00 86.81 100 ASN A C 1
ATOM 714 O O . ASN A 1 100 ? -17.208 1.878 2.302 1.00 86.81 100 ASN A O 1
ATOM 718 N N . ILE A 1 101 ? -15.541 1.080 1.031 1.00 86.00 101 ILE A N 1
ATOM 719 C CA . ILE A 1 101 ? -15.526 -0.268 1.631 1.00 86.00 101 ILE A CA 1
ATOM 720 C C . ILE A 1 101 ? -15.151 -0.187 3.114 1.00 86.00 101 ILE A C 1
ATOM 722 O O . ILE A 1 101 ? -15.843 -0.763 3.962 1.00 86.00 101 ILE A O 1
ATOM 726 N N . VAL A 1 102 ? -14.093 0.567 3.428 1.00 85.06 102 VAL A N 1
ATOM 727 C CA . VAL A 1 102 ? -13.596 0.753 4.799 1.00 85.06 102 VAL A CA 1
ATOM 728 C C . VAL A 1 102 ? -14.644 1.456 5.660 1.00 85.06 102 VAL A C 1
ATOM 730 O O . VAL A 1 102 ? -14.971 0.968 6.743 1.00 85.06 102 VAL A O 1
ATOM 733 N N . LYS A 1 103 ? -15.244 2.545 5.156 1.00 83.62 103 LYS A N 1
ATOM 734 C CA . LYS A 1 103 ? -16.317 3.275 5.854 1.00 83.62 103 LYS A CA 1
ATOM 735 C C . LYS A 1 103 ? -17.530 2.395 6.155 1.00 83.62 103 LYS A C 1
ATOM 737 O O . LYS A 1 103 ? -18.104 2.493 7.231 1.00 83.62 103 LYS A O 1
ATOM 742 N N . LYS A 1 104 ? -17.893 1.487 5.244 1.00 85.06 104 LYS A N 1
ATOM 743 C CA . LYS A 1 104 ? -18.999 0.533 5.441 1.00 85.06 104 LYS A CA 1
ATOM 744 C C . LYS A 1 104 ? -18.640 -0.645 6.357 1.00 85.06 104 LYS A C 1
ATOM 746 O O . LYS A 1 104 ? -19.487 -1.501 6.588 1.00 85.06 104 LYS A O 1
ATOM 751 N N . GLY A 1 105 ? -17.402 -0.730 6.857 1.00 75.94 105 GLY A N 1
ATOM 752 C CA . GLY A 1 105 ? -16.947 -1.822 7.721 1.00 75.94 105 GLY A CA 1
ATOM 753 C C . GLY A 1 105 ? -16.901 -3.186 7.028 1.00 75.94 105 GLY A C 1
ATOM 754 O O . GLY A 1 105 ? -16.866 -4.212 7.698 1.00 75.94 105 GLY A O 1
ATOM 755 N N . LYS A 1 106 ? -16.899 -3.214 5.693 1.0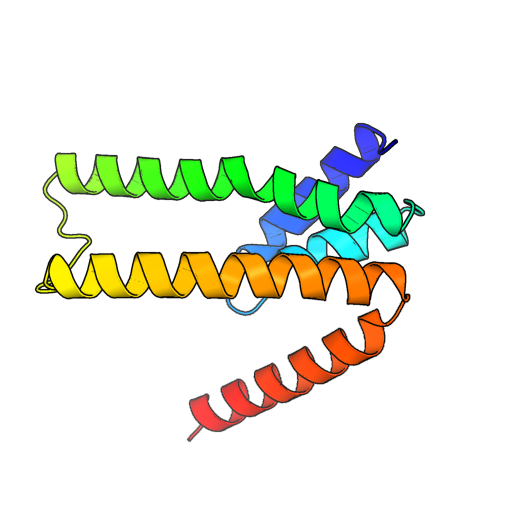0 80.81 106 LYS A N 1
ATOM 756 C CA . LYS A 1 106 ? -17.032 -4.429 4.879 1.00 80.81 106 LYS A CA 1
ATOM 757 C C . LYS A 1 106 ? -15.681 -5.077 4.543 1.00 80.81 106 LYS A C 1
ATOM 759 O O . LYS A 1 106 ? -15.537 -5.684 3.488 1.00 80.81 106 LYS A O 1
ATOM 764 N N . LEU A 1 107 ? -14.696 -4.975 5.440 1.00 83.25 107 LEU A N 1
ATOM 765 C CA . LEU A 1 107 ? -13.349 -5.524 5.219 1.00 83.25 107 LEU A CA 1
ATOM 766 C C . LEU A 1 107 ? -13.335 -7.048 5.074 1.00 83.25 107 LEU A C 1
ATOM 768 O O . LEU A 1 107 ? -12.483 -7.573 4.369 1.00 83.25 107 LEU A O 1
ATOM 772 N N . ILE A 1 108 ? -14.306 -7.749 5.665 1.00 88.44 108 ILE A N 1
ATOM 773 C CA . ILE A 1 108 ? -14.426 -9.203 5.512 1.00 88.44 108 ILE A CA 1
ATOM 774 C C . ILE A 1 108 ? -14.624 -9.622 4.048 1.00 88.44 108 ILE A C 1
ATOM 776 O O . ILE A 1 108 ? -14.020 -10.590 3.606 1.00 88.44 108 ILE A O 1
ATOM 780 N N . TYR A 1 109 ? -15.385 -8.855 3.261 1.00 88.38 109 TYR A N 1
ATOM 781 C CA . TYR A 1 109 ? -15.572 -9.138 1.834 1.00 88.38 109 TYR A CA 1
ATOM 782 C C . TYR A 1 109 ? -14.264 -8.974 1.057 1.00 88.38 109 TYR A C 1
ATOM 784 O O . TYR A 1 109 ? -13.975 -9.758 0.159 1.00 88.38 109 TYR A O 1
ATOM 792 N N . PHE A 1 110 ? -13.454 -7.982 1.436 1.00 87.19 110 PHE A N 1
ATOM 793 C CA . PHE A 1 110 ? -12.129 -7.792 0.858 1.00 87.19 110 PHE A CA 1
ATOM 794 C C . PHE A 1 110 ? -11.173 -8.926 1.252 1.00 87.19 110 PHE A C 1
ATOM 796 O O . PHE A 1 110 ? -10.444 -9.425 0.404 1.00 87.19 110 PHE A O 1
ATOM 803 N N . ALA A 1 111 ? -11.224 -9.389 2.504 1.00 90.06 111 ALA A N 1
ATOM 804 C CA . ALA A 1 111 ? -10.428 -10.525 2.963 1.00 90.06 111 ALA A CA 1
ATOM 805 C C . ALA A 1 111 ? -10.777 -11.817 2.204 1.00 90.06 111 ALA A C 1
ATOM 807 O O . ALA A 1 111 ? -9.875 -12.518 1.755 1.00 90.06 111 ALA A O 1
ATOM 808 N N . VAL A 1 112 ? -12.070 -12.097 1.998 1.00 93.06 112 VAL A N 1
ATOM 809 C CA . VAL A 1 112 ? -12.528 -13.242 1.191 1.00 93.06 112 VAL A CA 1
ATOM 810 C C . VAL A 1 112 ? -12.061 -13.112 -0.260 1.00 93.06 112 VAL A C 1
ATOM 812 O O . VAL A 1 112 ? -11.546 -14.076 -0.816 1.00 93.06 112 VAL A O 1
ATOM 815 N N . TYR A 1 113 ? -12.166 -11.922 -0.859 1.00 90.94 113 TYR A N 1
ATOM 816 C CA . TYR A 1 113 ? -11.617 -11.657 -2.192 1.00 90.94 113 TYR A CA 1
ATOM 817 C C . TYR A 1 113 ? -10.109 -11.955 -2.265 1.00 90.94 113 TYR A C 1
ATOM 819 O O . TYR A 1 113 ? -9.677 -12.687 -3.152 1.00 90.94 113 TYR A O 1
ATOM 827 N N . CYS A 1 114 ? -9.314 -11.452 -1.315 1.00 91.50 114 CYS A N 1
ATOM 828 C CA . CYS A 1 114 ? -7.875 -11.717 -1.261 1.00 91.50 114 CYS A CA 1
ATOM 829 C C . CYS A 1 114 ? -7.562 -13.206 -1.080 1.00 91.50 114 CYS A C 1
ATOM 831 O O . CYS A 1 114 ? -6.634 -13.698 -1.714 1.00 91.50 114 CYS A O 1
ATOM 833 N N . ALA A 1 115 ? -8.331 -13.921 -0.253 1.00 92.94 115 ALA A N 1
ATOM 834 C CA . ALA A 1 115 ? -8.166 -15.358 -0.064 1.00 92.94 115 ALA A CA 1
ATOM 835 C C . ALA A 1 115 ? -8.418 -16.121 -1.370 1.00 92.94 115 ALA A C 1
ATOM 837 O O . ALA A 1 115 ? -7.584 -16.926 -1.765 1.00 92.94 115 ALA A O 1
ATOM 838 N N . ILE A 1 116 ? -9.508 -15.812 -2.082 1.00 95.62 116 ILE A N 1
ATOM 839 C CA . ILE A 1 116 ? -9.825 -16.437 -3.374 1.00 95.62 116 ILE A CA 1
ATOM 840 C C . ILE A 1 116 ? -8.713 -16.166 -4.389 1.00 95.62 116 ILE A C 1
ATOM 842 O O . ILE A 1 116 ? -8.190 -17.108 -4.976 1.00 95.62 116 ILE A O 1
ATOM 846 N N . VAL A 1 117 ? -8.320 -14.901 -4.578 1.00 93.94 117 VAL A N 1
ATOM 847 C CA . VAL A 1 117 ? -7.261 -14.539 -5.535 1.00 93.94 117 VAL A CA 1
ATOM 848 C C . VAL A 1 117 ? -5.938 -15.204 -5.159 1.00 93.94 117 VAL A C 1
ATOM 850 O O . VAL A 1 117 ? -5.284 -15.774 -6.023 1.00 93.94 117 VAL A O 1
ATOM 853 N N . GLY A 1 118 ? -5.566 -15.200 -3.877 1.00 92.38 118 GLY A N 1
ATOM 854 C CA . GLY A 1 118 ? -4.353 -15.857 -3.392 1.00 92.38 118 GLY A CA 1
ATOM 855 C C . GLY A 1 118 ? -4.358 -17.367 -3.630 1.00 92.38 118 GLY A C 1
ATOM 856 O O . GLY A 1 118 ? -3.370 -17.909 -4.118 1.00 92.38 118 GLY A O 1
ATOM 857 N N . THR A 1 119 ? -5.474 -18.047 -3.349 1.00 93.44 119 THR A N 1
ATOM 858 C CA . THR A 1 119 ? -5.634 -19.480 -3.629 1.00 93.44 119 THR A CA 1
ATOM 859 C C . THR A 1 119 ? -5.558 -19.768 -5.124 1.00 93.44 119 THR A C 1
ATOM 861 O O . THR A 1 119 ? -4.857 -20.694 -5.516 1.00 93.44 119 THR A O 1
ATOM 864 N N . VAL A 1 120 ? -6.222 -18.972 -5.967 1.00 95.06 120 VAL A N 1
ATOM 865 C CA . VAL A 1 120 ? -6.162 -19.131 -7.428 1.00 95.06 120 VAL A CA 1
ATOM 866 C C . VAL A 1 120 ? -4.730 -18.966 -7.933 1.00 95.06 120 VAL A C 1
ATOM 868 O O . VAL A 1 120 ? -4.273 -19.802 -8.704 1.00 95.06 120 VAL A O 1
ATOM 871 N N . THR A 1 121 ? -3.998 -17.951 -7.467 1.00 92.00 121 THR A N 1
ATOM 872 C CA . THR A 1 121 ? -2.592 -17.744 -7.844 1.00 92.00 121 THR A CA 1
ATOM 873 C C . THR A 1 121 ? -1.698 -18.890 -7.373 1.00 92.00 121 THR A C 1
ATOM 875 O O . THR A 1 121 ? -0.830 -19.320 -8.124 1.00 92.00 121 THR A O 1
ATOM 878 N N . LEU A 1 122 ? -1.914 -19.419 -6.162 1.00 91.69 122 LEU A N 1
ATOM 879 C CA . LEU A 1 122 ? -1.182 -20.588 -5.664 1.00 91.69 122 LEU A CA 1
ATOM 880 C C . LEU A 1 122 ? -1.438 -21.826 -6.521 1.00 91.69 122 LEU A C 1
ATOM 882 O O . LEU A 1 122 ? -0.492 -22.502 -6.901 1.00 91.69 122 LEU A O 1
ATOM 886 N N . VAL A 1 123 ? -2.703 -22.105 -6.843 1.00 94.69 123 VAL A N 1
ATOM 887 C CA . VAL A 1 123 ? -3.076 -23.228 -7.710 1.00 94.69 123 VAL A CA 1
ATOM 888 C C . VAL A 1 123 ? -2.448 -23.050 -9.087 1.00 94.69 123 VAL A C 1
ATOM 890 O O . VAL A 1 123 ? -1.760 -23.948 -9.549 1.00 94.69 123 VAL A O 1
ATOM 893 N N . TYR A 1 124 ? -2.614 -21.881 -9.708 1.00 94.38 124 TYR A N 1
ATOM 894 C CA . TYR A 1 124 ? -2.030 -21.586 -11.015 1.00 94.38 124 TYR A CA 1
ATOM 895 C C . TYR A 1 124 ? -0.503 -21.683 -11.018 1.00 94.38 124 TYR A C 1
ATOM 897 O O . TYR A 1 124 ? 0.063 -22.112 -12.004 1.00 94.38 124 TYR A O 1
ATOM 905 N N . SER A 1 125 ? 0.177 -21.309 -9.932 1.00 91.31 125 SER A N 1
ATOM 906 C CA . SER A 1 125 ? 1.638 -21.410 -9.864 1.00 91.31 125 SER A CA 1
ATOM 907 C C . SER A 1 125 ? 2.149 -22.845 -9.681 1.00 91.31 125 SER A C 1
ATOM 909 O O . SER A 1 125 ? 3.349 -23.065 -9.841 1.00 91.31 125 SER A O 1
ATOM 911 N N . LEU A 1 126 ? 1.296 -23.787 -9.267 1.00 90.69 126 LEU A N 1
ATOM 912 C CA . LEU A 1 126 ? 1.663 -25.190 -9.046 1.00 90.69 126 LEU A CA 1
ATOM 913 C C . LEU A 1 126 ? 1.452 -26.068 -10.291 1.00 90.69 126 LEU A C 1
ATOM 915 O O . LEU A 1 126 ? 1.945 -27.196 -10.307 1.00 90.69 126 LEU A O 1
ATOM 919 N N . PHE A 1 127 ? 0.725 -25.566 -11.292 1.00 78.50 127 PHE A N 1
ATOM 920 C CA . PHE A 1 127 ? 0.447 -26.221 -12.573 1.00 78.50 127 PHE A CA 1
ATOM 921 C C . PHE A 1 127 ? 1.161 -25.497 -13.717 1.00 78.50 127 PHE A C 1
ATOM 923 O O . PHE A 1 127 ? 1.510 -26.189 -14.697 1.00 78.50 127 PHE A O 1
#

Radius of gyration: 17.24 Å; chains: 1; bounding box: 44×38×44 Å

Sequence (127 aa):
TISCKDAFIIGLAQACAVMPGLSRSGSTIATGLLLGNKKENMAQFSFLMVIPPILGEALLDVLKIMNGESIGGDISASSLLIGFVAAFVSGCVACKWMINIVKKGKLIYFAVYCAIVGTVTLVYSLF

Secondary structure (DSSP, 8-state):
---HHHHHHHHHHHHHTTSTT--HHHHHHHHHHHTT--HHHHHHHHHHHTHHHHHHHHHHHHHHHHTT--SSTT--HHHHHHHHHHHHHHHHHHHHHHHHHHHTT-HHHHHHHHHHHHHHHHHHHH-

Foldseek 3Di:
DADPVLLVVLVVQLVVQVPPLRDSLLSSLVSSVVVVDDLLVRLVSSVVVCPVVVVVVVVVVVVCVVVVHDPQPPDDPVNVVVVVVVCVVVVVVVSVVVSVCSNVVVVVVVVVVSVVVVVVVVVVVVD

pLDDT: mean 90.17, std 6.38, range [62.12, 97.81]